Protein AF-A0A2D8ATP4-F1 (afdb_monomer)

Foldseek 3Di:
DDDALVRVLVLLVVLLVQLQVQLVVCCCVPVVVDLDDFFWWKKKWWDDDDCPDNVNVSCVVNPWDADPVGTTMGTQSNPDPGGHFVSSQSSQQSSQVSVVVVVTPMDMDMDTD

Radius of gyration: 14.3 Å; Cα contacts (8 Å, |Δi|>4): 225; chains: 1; bounding box: 32×25×38 Å

Mean predicted aligned error: 2.63 Å

Solvent-accessible surface area (backbone atoms only — not comparable to full-atom values): 5703 Å² total; per-residue (Å²): 136,88,60,53,32,64,57,48,40,52,52,51,48,51,18,25,52,47,1,30,50,41,20,52,49,38,31,46,77,75,45,71,66,44,80,63,77,61,40,38,46,18,20,28,40,35,48,94,57,54,63,89,40,72,52,25,45,22,44,45,71,42,69,46,47,66,45,97,89,57,24,37,45,40,76,49,40,24,76,65,94,67,49,28,24,66,30,36,31,46,2,11,43,44,20,16,52,50,40,38,76,76,68,43,55,41,42,54,45,71,45,80,110

Nearest PDB structures (foldseek):
  5g4d-assembly1_A-2  TM=2.890E-01  e=6.337E+00  Thermococcus onnurineus

Sequence (113 aa):
MNYTADEIRDIVFEAKMVANHKAKEYINDKLKGEDNFPCGFAWVEIFGIKGNTKLGKQMKLAGLEKSYNGAYNIWNPSNVNFQNVDCKEAGAQAAAEVLKKYGFRAYAGRRVD

pLDDT: mean 96.37, std 3.35, range [79.69, 98.81]

Structure (mmCIF, N/CA/C/O backbone):
data_AF-A0A2D8ATP4-F1
#
_entry.id   AF-A0A2D8ATP4-F1
#
loop_
_atom_site.group_PDB
_atom_site.id
_atom_site.type_symbol
_atom_site.label_atom_id
_atom_site.label_alt_id
_atom_site.label_comp_id
_atom_site.label_asym_id
_atom_site.label_entity_id
_atom_site.label_seq_id
_atom_site.pdbx_PDB_ins_code
_atom_site.Cartn_x
_atom_site.Cartn_y
_atom_site.Cartn_z
_atom_site.occupancy
_atom_site.B_iso_or_equiv
_atom_site.auth_seq_id
_atom_site.auth_comp_id
_atom_site.auth_asym_id
_atom_site.auth_atom_id
_atom_site.pdbx_PDB_model_num
ATOM 1 N N . MET A 1 1 ? -17.426 -3.750 7.715 1.00 80.81 1 MET A N 1
ATOM 2 C CA . MET A 1 1 ? -16.065 -4.315 7.621 1.00 80.81 1 MET A CA 1
ATOM 3 C C . MET A 1 1 ? -15.469 -4.392 9.018 1.00 80.81 1 MET A C 1
ATOM 5 O O . MET A 1 1 ? -15.524 -3.396 9.733 1.00 80.81 1 MET A O 1
ATOM 9 N N . ASN A 1 2 ? -14.969 -5.557 9.424 1.00 91.31 2 ASN A N 1
ATOM 10 C CA . ASN A 1 2 ? -14.371 -5.770 10.740 1.00 91.31 2 ASN A CA 1
ATOM 11 C C . ASN A 1 2 ? -13.122 -6.636 10.566 1.00 91.31 2 ASN A C 1
ATOM 13 O O . ASN A 1 2 ? -13.256 -7.844 10.443 1.00 91.31 2 ASN A O 1
ATOM 17 N N . TYR A 1 3 ? -11.959 -5.989 10.543 1.00 97.31 3 TYR A N 1
ATOM 18 C CA . TYR A 1 3 ? -10.650 -6.634 10.504 1.00 97.31 3 TYR A CA 1
ATOM 19 C C . TYR A 1 3 ? -9.887 -6.315 11.788 1.00 97.31 3 TYR A C 1
ATOM 21 O O . TYR A 1 3 ? -10.040 -5.228 12.357 1.00 97.31 3 TYR A O 1
ATOM 29 N N . THR A 1 4 ? -9.077 -7.260 12.233 1.00 98.38 4 THR A N 1
ATOM 30 C CA . THR A 1 4 ? -8.043 -7.096 13.254 1.00 98.38 4 THR A CA 1
ATOM 31 C C . THR A 1 4 ? -6.805 -6.415 12.665 1.00 98.38 4 THR A C 1
ATOM 33 O O . THR A 1 4 ? -6.636 -6.329 11.449 1.00 98.38 4 THR A O 1
ATOM 36 N N . ALA A 1 5 ? -5.918 -5.914 13.524 1.00 98.38 5 ALA A N 1
ATOM 37 C CA . ALA A 1 5 ? -4.647 -5.344 13.093 1.00 98.38 5 ALA A CA 1
ATOM 38 C C . ALA A 1 5 ? -3.745 -6.377 12.393 1.00 98.38 5 ALA A C 1
ATOM 40 O O . ALA A 1 5 ? -3.003 -5.999 11.490 1.00 98.38 5 ALA A O 1
ATOM 41 N N . ASP A 1 6 ? -3.821 -7.655 12.785 1.00 98.56 6 ASP A N 1
ATOM 42 C CA . ASP A 1 6 ? -3.107 -8.753 12.126 1.00 98.56 6 ASP A CA 1
ATOM 43 C C . ASP A 1 6 ? -3.622 -8.976 10.701 1.00 98.56 6 ASP A C 1
ATOM 45 O O . ASP A 1 6 ? -2.844 -8.880 9.759 1.00 98.56 6 ASP A O 1
ATOM 49 N N . GLU A 1 7 ? -4.939 -9.117 10.523 1.00 98.56 7 GLU A N 1
ATOM 50 C CA . GLU A 1 7 ? -5.545 -9.273 9.190 1.00 98.56 7 GLU A CA 1
ATOM 51 C C . GLU A 1 7 ? -5.235 -8.078 8.275 1.00 98.56 7 GLU A C 1
ATOM 53 O O . GLU A 1 7 ? -4.964 -8.247 7.091 1.00 98.56 7 GLU A O 1
ATOM 58 N N . ILE A 1 8 ? -5.222 -6.850 8.809 1.00 98.56 8 ILE A N 1
ATOM 59 C CA . ILE A 1 8 ? -4.835 -5.664 8.028 1.00 98.56 8 ILE A CA 1
ATOM 60 C C . ILE A 1 8 ? -3.358 -5.740 7.617 1.00 98.56 8 ILE A C 1
ATOM 62 O O . ILE A 1 8 ? -3.031 -5.370 6.489 1.00 98.56 8 ILE A O 1
ATOM 66 N N . ARG A 1 9 ? -2.463 -6.210 8.496 1.00 98.62 9 ARG A N 1
ATOM 67 C CA . ARG A 1 9 ? -1.043 -6.400 8.159 1.00 98.62 9 ARG A CA 1
ATOM 68 C C . ARG A 1 9 ? -0.867 -7.445 7.062 1.00 98.62 9 ARG A C 1
ATOM 70 O O . ARG A 1 9 ? -0.105 -7.182 6.134 1.00 98.62 9 ARG A O 1
ATOM 77 N N . ASP A 1 10 ? -1.609 -8.545 7.119 1.00 98.69 10 ASP A N 1
ATOM 78 C CA . ASP A 1 10 ? -1.573 -9.596 6.099 1.00 98.69 10 ASP A CA 1
ATOM 79 C C . ASP A 1 10 ? -2.081 -9.083 4.744 1.00 98.69 10 ASP A C 1
ATOM 81 O O . ASP A 1 10 ? -1.423 -9.267 3.719 1.00 98.69 10 ASP A O 1
ATOM 85 N N . ILE A 1 11 ? -3.187 -8.333 4.735 1.00 98.56 11 ILE A N 1
ATOM 86 C CA . ILE A 1 11 ? -3.728 -7.707 3.517 1.00 98.56 11 ILE A CA 1
ATOM 87 C C . ILE A 1 11 ? -2.733 -6.697 2.925 1.00 98.56 11 ILE A C 1
ATOM 89 O O . ILE A 1 11 ? -2.522 -6.652 1.712 1.00 98.56 11 ILE A O 1
ATOM 93 N N . VAL A 1 12 ? -2.097 -5.871 3.764 1.00 98.44 12 VAL A N 1
ATOM 94 C CA . VAL A 1 12 ? -1.073 -4.916 3.310 1.00 98.44 12 VAL A CA 1
ATOM 95 C C . VAL A 1 12 ? 0.165 -5.644 2.789 1.00 98.44 12 VAL A C 1
ATOM 97 O O . VAL A 1 12 ? 0.763 -5.194 1.811 1.00 98.44 12 VAL A O 1
ATOM 100 N N . PHE A 1 13 ? 0.552 -6.759 3.407 1.00 98.56 13 PHE A N 1
ATOM 101 C CA . PHE A 1 13 ? 1.647 -7.594 2.933 1.00 98.56 13 PHE A CA 1
ATOM 102 C C . PHE A 1 13 ? 1.340 -8.177 1.548 1.00 98.56 13 PHE A C 1
ATOM 104 O O . PHE A 1 13 ? 2.156 -8.020 0.639 1.00 98.56 13 PHE A O 1
ATOM 111 N N . GLU A 1 14 ? 0.148 -8.744 1.340 1.00 98.69 14 GLU A N 1
ATOM 112 C CA . GLU A 1 14 ? -0.301 -9.217 0.024 1.00 98.69 14 GLU A CA 1
ATOM 113 C C . GLU A 1 14 ? -0.279 -8.086 -1.014 1.00 98.69 14 GLU A C 1
ATOM 115 O O . GLU A 1 14 ? 0.292 -8.239 -2.097 1.00 98.69 14 GLU A O 1
ATOM 120 N N . ALA A 1 15 ? -0.831 -6.917 -0.673 1.00 98.75 15 ALA A N 1
ATOM 121 C CA . ALA A 1 15 ? -0.855 -5.764 -1.568 1.00 98.75 15 ALA A CA 1
ATOM 122 C C . ALA A 1 15 ? 0.562 -5.331 -1.987 1.00 98.75 15 ALA A C 1
ATOM 124 O O . ALA A 1 15 ? 0.800 -5.055 -3.163 1.00 98.75 15 ALA A O 1
ATOM 125 N N . LYS A 1 16 ? 1.522 -5.323 -1.052 1.00 98.69 16 LYS A N 1
ATOM 126 C CA . LYS A 1 16 ? 2.936 -5.016 -1.333 1.00 98.69 16 LYS A CA 1
ATOM 127 C C . LYS A 1 16 ? 3.613 -6.087 -2.188 1.00 98.69 16 LYS A C 1
ATOM 129 O O . LYS A 1 16 ? 4.364 -5.750 -3.101 1.00 98.69 16 LYS A O 1
ATOM 134 N N . MET A 1 17 ? 3.329 -7.365 -1.937 1.00 98.69 17 MET A N 1
ATOM 135 C CA . MET A 1 17 ? 3.845 -8.477 -2.744 1.00 98.69 17 MET A CA 1
ATOM 136 C C . MET A 1 17 ? 3.392 -8.361 -4.203 1.00 98.69 17 MET A C 1
ATOM 138 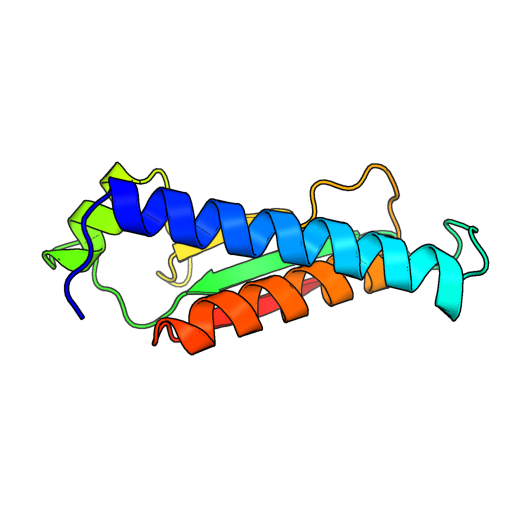O O . MET A 1 17 ? 4.214 -8.420 -5.122 1.00 98.69 17 MET A O 1
ATOM 142 N N . VAL A 1 18 ? 2.098 -8.116 -4.418 1.00 98.69 18 VAL A N 1
ATOM 143 C CA . VAL A 1 18 ? 1.527 -7.919 -5.755 1.00 98.69 18 VAL A CA 1
ATOM 144 C C . VAL A 1 18 ? 2.078 -6.648 -6.410 1.00 98.69 18 VAL A C 1
ATOM 146 O O . VAL A 1 18 ? 2.423 -6.674 -7.593 1.00 98.69 18 VAL A O 1
ATOM 149 N N . ALA A 1 19 ? 2.239 -5.558 -5.654 1.00 98.62 19 ALA A N 1
ATOM 150 C CA . ALA A 1 19 ? 2.835 -4.324 -6.160 1.00 98.62 19 ALA A CA 1
ATOM 151 C C . ALA A 1 19 ? 4.281 -4.510 -6.629 1.00 98.62 19 ALA A C 1
ATOM 153 O O . ALA A 1 19 ? 4.649 -4.019 -7.696 1.00 98.62 19 ALA A O 1
ATOM 154 N N . ASN A 1 20 ? 5.104 -5.219 -5.852 1.00 98.62 20 ASN A N 1
ATOM 155 C CA . ASN A 1 20 ? 6.489 -5.510 -6.221 1.00 98.62 20 ASN A CA 1
ATOM 156 C C . ASN A 1 20 ? 6.552 -6.322 -7.517 1.00 98.62 20 ASN A C 1
ATOM 158 O O . ASN A 1 20 ? 7.306 -5.979 -8.428 1.00 98.62 20 ASN A O 1
ATOM 162 N N . HIS A 1 21 ? 5.727 -7.368 -7.608 1.00 98.50 21 HIS A N 1
ATOM 163 C CA . HIS A 1 21 ? 5.652 -8.211 -8.792 1.00 98.50 21 HIS A CA 1
ATOM 164 C C . HIS A 1 21 ? 5.231 -7.411 -10.030 1.00 98.50 21 HIS A C 1
ATOM 166 O O . HIS A 1 21 ? 5.921 -7.462 -11.043 1.00 98.50 21 HIS A O 1
ATOM 172 N N . LYS A 1 22 ? 4.166 -6.603 -9.938 1.00 98.31 22 LYS A N 1
ATOM 173 C CA . LYS A 1 22 ? 3.679 -5.812 -11.077 1.00 98.31 22 LYS A CA 1
ATOM 174 C C . LYS A 1 22 ? 4.616 -4.691 -11.507 1.00 98.31 22 LYS A C 1
ATOM 176 O O . LYS A 1 22 ? 4.750 -4.452 -12.702 1.00 98.31 22 LYS A O 1
ATOM 181 N N . ALA A 1 23 ? 5.329 -4.063 -10.577 1.00 97.62 23 ALA A N 1
ATOM 182 C CA . ALA A 1 23 ? 6.372 -3.106 -10.932 1.00 97.62 23 ALA A CA 1
ATOM 183 C C . ALA A 1 23 ? 7.525 -3.779 -11.705 1.00 97.62 23 ALA A C 1
ATOM 185 O O . ALA A 1 23 ? 8.021 -3.224 -12.684 1.00 97.62 23 ALA A O 1
ATOM 186 N N . LYS A 1 24 ? 7.933 -4.989 -11.295 1.00 97.56 24 LYS A N 1
ATOM 187 C CA . LYS A 1 24 ? 8.969 -5.781 -11.984 1.00 97.56 24 LYS A CA 1
ATOM 188 C C . LYS A 1 24 ? 8.507 -6.329 -13.337 1.00 97.56 24 LYS A C 1
ATOM 190 O O . LYS A 1 24 ? 9.297 -6.402 -14.268 1.00 97.56 24 LYS A O 1
ATOM 195 N N . GLU A 1 25 ? 7.242 -6.711 -13.459 1.00 97.69 25 GLU A N 1
ATOM 196 C CA . GLU A 1 25 ? 6.644 -7.090 -14.744 1.00 97.69 25 GLU A CA 1
ATOM 197 C C . GLU A 1 25 ? 6.692 -5.906 -15.718 1.00 97.69 25 GLU A C 1
ATOM 199 O O . GLU A 1 25 ? 7.148 -6.052 -16.846 1.00 97.69 25 GLU A O 1
ATOM 204 N N . TYR A 1 26 ? 6.333 -4.702 -15.256 1.00 96.31 26 TYR A N 1
ATOM 205 C CA . TYR A 1 26 ? 6.333 -3.509 -16.101 1.00 96.31 26 TYR A CA 1
ATOM 206 C C . TYR A 1 26 ? 7.723 -3.171 -16.654 1.00 96.31 26 TYR A C 1
ATOM 208 O O . TYR A 1 26 ? 7.862 -2.952 -17.859 1.00 96.31 26 TYR A O 1
ATOM 216 N N . ILE A 1 27 ? 8.760 -3.155 -15.806 1.00 95.12 27 ILE A N 1
ATOM 217 C CA . ILE A 1 27 ? 10.117 -2.838 -16.277 1.00 95.12 27 ILE A CA 1
ATOM 218 C C . ILE A 1 27 ? 10.602 -3.862 -17.310 1.00 95.12 27 ILE A C 1
ATOM 220 O O . ILE A 1 27 ? 11.195 -3.476 -18.311 1.00 95.12 27 ILE A O 1
ATOM 224 N N . ASN A 1 28 ? 10.289 -5.148 -17.137 1.00 95.19 28 ASN A N 1
ATOM 225 C CA . ASN A 1 28 ? 10.697 -6.191 -18.078 1.00 95.19 28 ASN A CA 1
ATOM 226 C C . ASN A 1 28 ? 9.908 -6.126 -19.394 1.00 95.19 28 ASN A C 1
ATOM 228 O O . ASN A 1 28 ? 10.501 -6.122 -20.471 1.00 95.19 28 ASN A O 1
ATOM 232 N N . ASP A 1 29 ? 8.583 -6.020 -19.318 1.00 95.50 29 ASP A N 1
ATOM 233 C CA . ASP A 1 29 ? 7.710 -6.194 -20.481 1.00 95.50 29 ASP A CA 1
ATOM 234 C C . ASP A 1 29 ? 7.529 -4.905 -21.287 1.00 95.50 29 ASP A C 1
ATOM 236 O O . ASP A 1 29 ? 7.333 -4.944 -22.505 1.00 95.50 29 ASP A O 1
ATOM 240 N N . LYS A 1 30 ? 7.545 -3.749 -20.613 1.00 93.31 30 LYS A N 1
ATOM 241 C CA . LYS A 1 30 ? 7.305 -2.437 -21.235 1.00 93.31 30 LYS A CA 1
ATOM 242 C C . LYS A 1 30 ? 8.590 -1.665 -21.454 1.00 93.31 30 LYS A C 1
ATOM 244 O O . LYS A 1 30 ? 8.744 -1.058 -22.511 1.00 93.31 30 LYS A O 1
ATOM 249 N N . LEU A 1 31 ? 9.506 -1.715 -20.489 1.00 92.31 31 LEU A N 1
ATOM 250 C CA . LEU A 1 31 ? 10.769 -0.977 -20.550 1.00 92.31 31 LEU A CA 1
ATOM 251 C C . LEU A 1 31 ? 11.964 -1.849 -20.955 1.00 92.31 31 LEU A C 1
ATOM 253 O O . LEU A 1 31 ? 13.082 -1.353 -21.021 1.00 92.31 31 LEU A O 1
ATOM 257 N N . LYS A 1 32 ? 11.743 -3.137 -21.261 1.00 93.75 32 LYS A N 1
ATOM 258 C CA . LYS A 1 32 ? 12.777 -4.084 -21.719 1.00 93.75 32 LYS A CA 1
ATOM 259 C C . LYS A 1 32 ? 13.966 -4.211 -20.754 1.00 93.75 32 LYS A C 1
ATOM 261 O O . LYS A 1 32 ? 15.091 -4.456 -21.177 1.00 93.75 32 LYS A O 1
ATOM 266 N N . GLY A 1 33 ? 13.701 -4.063 -19.457 1.00 90.06 33 GLY A N 1
ATOM 267 C CA . GLY A 1 33 ? 14.694 -4.127 -18.386 1.00 90.06 33 GLY A CA 1
ATOM 268 C C . GLY A 1 33 ? 15.434 -2.813 -18.124 1.00 90.06 33 GLY A C 1
ATOM 269 O O . GLY A 1 33 ? 16.307 -2.784 -17.260 1.00 90.06 33 GLY A O 1
ATOM 270 N N . GLU A 1 34 ? 15.098 -1.732 -18.828 1.00 89.88 34 GLU A N 1
ATOM 271 C CA . GLU A 1 34 ? 15.770 -0.443 -18.683 1.00 89.88 34 GLU A CA 1
ATOM 272 C C . GLU A 1 34 ? 14.989 0.496 -17.753 1.00 89.88 34 GLU A C 1
ATOM 274 O O . GLU A 1 34 ? 13.811 0.775 -17.969 1.00 89.88 34 GLU A O 1
ATOM 279 N N . ASP A 1 35 ? 15.658 1.045 -16.735 1.00 88.94 35 ASP A N 1
ATOM 280 C CA . ASP A 1 35 ? 15.124 2.124 -15.886 1.00 88.94 35 ASP A CA 1
ATOM 281 C C . ASP A 1 35 ? 15.255 3.484 -16.596 1.00 88.94 35 ASP A C 1
ATOM 283 O O . ASP A 1 35 ? 15.911 4.408 -16.124 1.00 88.94 35 ASP A O 1
ATOM 287 N N . ASN A 1 36 ? 14.684 3.560 -17.797 1.00 79.69 36 ASN A N 1
ATOM 288 C CA . ASN A 1 36 ? 14.584 4.769 -18.609 1.00 79.69 36 ASN A CA 1
ATOM 289 C C . ASN A 1 36 ? 13.216 5.438 -18.348 1.00 79.69 36 ASN A C 1
ATOM 291 O O . ASN A 1 36 ? 12.334 4.800 -17.781 1.00 79.69 36 ASN A O 1
ATOM 295 N N . PHE A 1 37 ? 13.003 6.695 -18.760 1.00 86.19 37 PHE A N 1
ATOM 296 C CA . PHE A 1 37 ? 11.797 7.519 -18.472 1.00 86.19 37 PHE A CA 1
ATOM 297 C C . PHE A 1 37 ? 11.769 8.146 -17.050 1.00 86.19 37 PHE A C 1
ATOM 299 O O . PHE A 1 37 ? 12.716 7.951 -16.289 1.00 86.19 37 PHE A O 1
ATOM 306 N N . PRO A 1 38 ? 10.793 9.022 -16.707 1.00 91.56 38 PRO A N 1
ATOM 307 C CA . PRO A 1 38 ? 10.971 9.952 -15.603 1.00 91.56 38 PRO A CA 1
ATOM 308 C C . PRO A 1 38 ? 10.917 9.264 -14.239 1.00 91.56 38 PRO A C 1
ATOM 310 O O . PRO A 1 38 ? 10.154 8.319 -14.003 1.00 91.56 38 PRO A O 1
ATOM 313 N N . CYS A 1 39 ? 11.719 9.802 -13.325 1.00 95.75 39 CYS A N 1
ATOM 314 C CA . CYS A 1 39 ? 11.717 9.435 -11.923 1.00 95.75 39 CYS A CA 1
ATOM 315 C C . CYS A 1 39 ? 10.414 9.876 -11.249 1.00 95.75 39 CYS A C 1
ATOM 317 O O . CYS A 1 39 ? 9.715 10.792 -11.689 1.00 95.75 39 CYS A O 1
ATOM 319 N N . GLY A 1 40 ? 10.075 9.214 -10.149 1.00 95.69 40 GLY A N 1
ATOM 320 C CA . GLY A 1 40 ? 8.971 9.678 -9.328 1.00 95.69 40 GLY A CA 1
ATOM 321 C C . GLY A 1 40 ? 8.611 8.754 -8.183 1.00 95.69 40 GLY A C 1
ATOM 322 O O . GLY A 1 40 ? 9.345 7.839 -7.802 1.00 95.69 40 GLY A O 1
ATOM 323 N N . PHE A 1 41 ? 7.433 9.001 -7.630 1.00 96.88 41 PHE A N 1
ATOM 324 C CA . PHE A 1 41 ? 6.885 8.294 -6.486 1.00 96.88 41 PHE A CA 1
ATOM 325 C C . PHE A 1 41 ? 5.485 7.791 -6.796 1.00 96.88 41 PHE A C 1
ATOM 327 O O . PHE A 1 41 ? 4.735 8.427 -7.535 1.00 96.88 41 PHE A O 1
ATOM 334 N N . ALA A 1 42 ? 5.118 6.678 -6.169 1.00 97.88 42 ALA A N 1
ATOM 335 C CA . ALA A 1 42 ? 3.752 6.185 -6.161 1.00 97.88 42 ALA A CA 1
ATOM 336 C C . ALA A 1 42 ? 3.363 5.708 -4.761 1.00 97.88 42 ALA A C 1
ATOM 338 O O . ALA A 1 42 ? 4.208 5.290 -3.962 1.00 97.88 42 ALA A O 1
ATOM 339 N N . TRP A 1 43 ? 2.074 5.788 -4.459 1.00 98.12 43 TRP A N 1
ATOM 340 C CA . TRP A 1 43 ? 1.501 5.427 -3.166 1.00 98.12 43 TRP A CA 1
ATOM 341 C C . TRP A 1 43 ? 0.060 4.946 -3.334 1.00 98.12 43 TRP A C 1
ATOM 343 O O . TRP A 1 43 ? -0.519 5.054 -4.414 1.00 98.12 43 TRP A O 1
ATOM 353 N N . VAL A 1 44 ? -0.525 4.401 -2.268 1.00 98.56 44 VAL A N 1
ATOM 354 C CA . VAL A 1 44 ? -1.945 4.029 -2.224 1.00 98.56 44 VAL A CA 1
ATOM 355 C C . VAL A 1 44 ? -2.634 4.750 -1.080 1.00 98.56 44 VAL A C 1
ATOM 357 O O . VAL A 1 44 ? -2.151 4.721 0.050 1.00 98.56 44 VAL A O 1
ATOM 360 N N . GLU A 1 45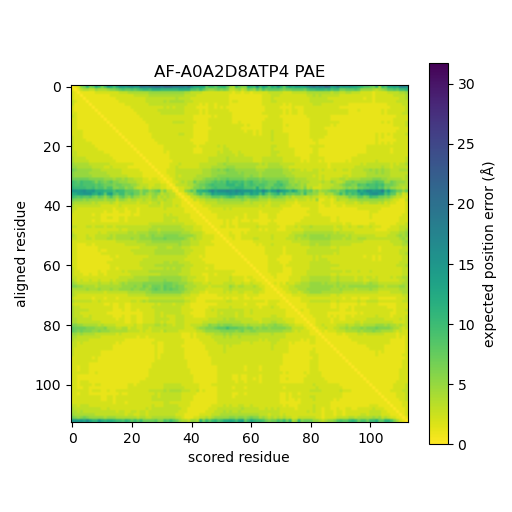 ? -3.789 5.345 -1.363 1.00 98.38 45 GLU A N 1
ATOM 361 C CA . GLU A 1 45 ? -4.649 5.989 -0.374 1.00 98.38 45 GLU A CA 1
ATOM 362 C C . GLU A 1 45 ? -5.933 5.188 -0.146 1.00 98.38 45 GLU A C 1
ATOM 364 O O . GLU A 1 45 ? -6.631 4.823 -1.092 1.00 98.38 45 GLU A O 1
ATOM 369 N N . ILE A 1 46 ? -6.264 4.945 1.123 1.00 98.44 46 ILE A N 1
ATOM 370 C CA . ILE A 1 46 ? -7.442 4.206 1.581 1.00 98.44 46 ILE A CA 1
ATOM 371 C C . ILE A 1 46 ? -8.405 5.180 2.269 1.00 98.44 46 ILE A C 1
ATOM 373 O O . ILE A 1 46 ? -8.147 5.692 3.363 1.00 98.44 46 ILE A O 1
ATOM 377 N N . PHE A 1 47 ? -9.544 5.426 1.629 1.00 97.94 47 PHE A N 1
ATOM 378 C CA . PHE A 1 47 ? -10.516 6.444 2.021 1.00 97.94 47 PHE A CA 1
ATOM 379 C C . PHE A 1 47 ? -11.660 5.889 2.874 1.00 97.94 47 PHE A C 1
ATOM 381 O O . PHE A 1 47 ? -11.939 4.693 2.909 1.00 97.94 47 PHE A O 1
ATOM 388 N N . GLY A 1 48 ? -12.386 6.800 3.526 1.00 96.75 48 GLY A N 1
ATOM 389 C CA . GLY A 1 48 ? -13.651 6.488 4.201 1.00 96.75 48 GLY A CA 1
ATOM 390 C C . GLY A 1 48 ? -13.513 5.887 5.602 1.00 96.75 48 GLY A C 1
ATOM 391 O O . GLY A 1 48 ? -14.523 5.563 6.221 1.00 96.75 48 GLY A O 1
ATOM 392 N N . ILE A 1 49 ? -12.295 5.778 6.143 1.00 96.88 49 ILE A N 1
ATOM 393 C CA . ILE A 1 49 ? -12.051 5.214 7.477 1.00 96.88 49 ILE A CA 1
ATOM 394 C C . ILE A 1 49 ? -11.746 6.337 8.477 1.00 96.88 49 ILE A C 1
ATOM 396 O O . ILE A 1 49 ? -10.674 6.952 8.473 1.00 96.88 49 ILE A O 1
ATOM 400 N N . LYS A 1 50 ? -12.690 6.611 9.383 1.00 95.81 50 LYS A N 1
ATOM 401 C CA . LYS A 1 50 ? -12.495 7.575 10.481 1.00 95.81 50 LYS A CA 1
ATOM 402 C C . LYS A 1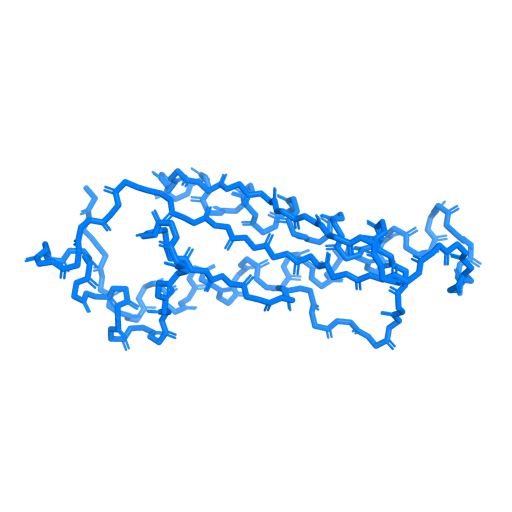 50 ? -11.638 6.949 11.586 1.00 95.81 50 LYS A C 1
ATOM 404 O O . LYS A 1 50 ? -11.892 5.818 11.992 1.00 95.81 50 LYS A O 1
ATOM 409 N N . GLY A 1 51 ? -10.663 7.690 12.114 1.00 94.00 51 GLY A N 1
ATOM 410 C CA . GLY A 1 51 ? -9.694 7.161 13.091 1.00 94.00 51 GLY A CA 1
ATOM 411 C C . GLY A 1 51 ? -10.302 6.747 14.438 1.00 94.00 51 GLY A C 1
ATOM 412 O O . GLY A 1 51 ? -9.773 5.870 15.110 1.00 94.00 51 GLY A O 1
ATOM 413 N N . ASN A 1 52 ? -11.442 7.330 14.817 1.00 94.81 52 ASN A N 1
ATOM 414 C CA . ASN A 1 52 ? -12.157 6.994 16.051 1.00 94.81 52 ASN A CA 1
ATOM 415 C C . ASN A 1 52 ? -13.027 5.727 15.944 1.00 94.81 52 ASN A C 1
ATOM 417 O O . ASN A 1 52 ? -13.550 5.260 16.956 1.00 94.81 52 ASN A O 1
ATOM 421 N N . THR A 1 53 ? -13.174 5.152 14.748 1.00 96.69 53 THR A N 1
ATOM 422 C CA . THR A 1 53 ? -13.922 3.903 14.545 1.00 96.69 53 THR A CA 1
ATOM 423 C C . THR A 1 53 ? -13.096 2.691 14.961 1.00 96.69 53 THR A C 1
ATOM 425 O O . THR A 1 53 ? -11.869 2.760 15.039 1.00 96.69 53 THR A O 1
ATOM 428 N N . LYS A 1 54 ? -13.759 1.548 15.184 1.00 96.88 54 LYS A N 1
ATOM 429 C CA . LYS A 1 54 ? -13.070 0.278 15.454 1.00 96.88 54 LYS A CA 1
ATOM 430 C C . LYS A 1 54 ? -12.049 -0.038 14.357 1.00 96.88 54 LYS A C 1
ATOM 432 O O . LYS A 1 54 ? -10.887 -0.254 14.676 1.00 96.88 54 LYS A O 1
ATOM 437 N N . LEU A 1 55 ? -12.458 0.034 13.088 1.00 97.44 55 LEU A N 1
ATOM 438 C CA . LEU A 1 55 ? -11.564 -0.186 11.951 1.00 97.44 55 LEU A CA 1
ATOM 439 C C . LEU A 1 55 ? -10.412 0.828 11.932 1.00 97.44 55 LEU A C 1
ATOM 441 O O . LEU A 1 55 ? -9.269 0.420 11.818 1.00 97.44 55 LEU A O 1
ATOM 445 N N . GLY A 1 56 ? -10.670 2.126 12.126 1.00 97.56 56 GLY A N 1
A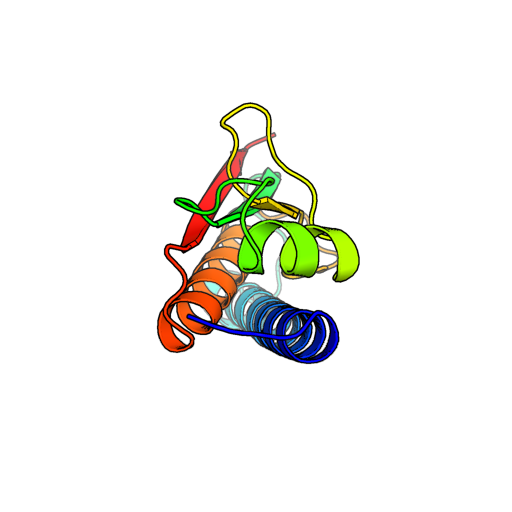TOM 446 C CA . GLY A 1 56 ? -9.610 3.146 12.158 1.00 97.56 56 GLY A CA 1
ATOM 447 C C . GLY A 1 56 ? -8.559 2.918 13.252 1.00 97.56 56 GLY A C 1
ATOM 448 O O . GLY A 1 56 ? -7.364 3.101 13.016 1.00 97.56 56 GLY A O 1
ATOM 449 N N . LYS A 1 57 ? -8.977 2.443 14.430 1.00 97.81 57 LYS A N 1
ATOM 450 C CA . LYS A 1 57 ? -8.047 2.032 15.492 1.00 97.81 57 LYS A CA 1
ATOM 451 C C . LYS A 1 57 ? -7.201 0.832 15.061 1.00 97.81 57 LYS A C 1
ATOM 453 O O . LYS A 1 57 ? -5.998 0.846 15.289 1.00 97.81 57 LYS A O 1
ATOM 458 N N . GLN A 1 58 ? -7.803 -0.160 14.402 1.00 98.44 58 GLN A N 1
ATOM 459 C CA . GLN A 1 58 ? -7.079 -1.328 13.883 1.00 98.44 58 GLN A CA 1
ATOM 460 C C . 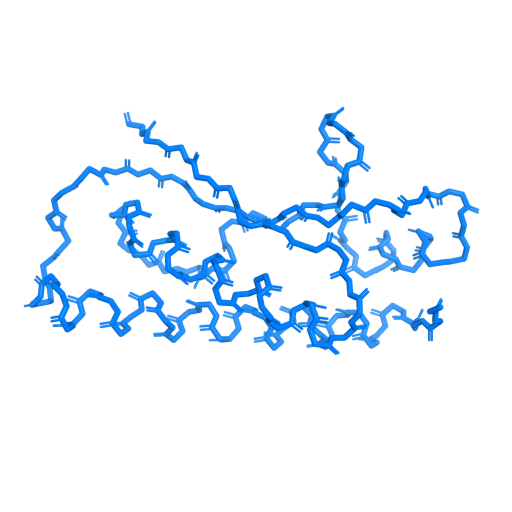GLN A 1 58 ? -6.115 -0.954 12.746 1.00 98.44 58 GLN A C 1
ATOM 462 O O . GLN A 1 58 ? -4.984 -1.416 12.760 1.00 98.44 58 GLN A O 1
ATOM 467 N N . MET A 1 59 ? -6.490 -0.040 11.842 1.00 98.12 59 MET A N 1
ATOM 468 C CA . MET A 1 59 ? -5.590 0.499 10.807 1.00 98.12 59 MET A CA 1
ATOM 469 C C . MET A 1 59 ? -4.348 1.151 11.429 1.00 98.12 59 MET A C 1
ATOM 471 O O . MET A 1 59 ? -3.230 0.904 10.986 1.00 98.12 59 MET A O 1
ATOM 475 N N . LYS A 1 60 ? -4.534 1.945 12.495 1.00 97.62 60 LYS A N 1
ATOM 476 C CA . LYS A 1 60 ? -3.420 2.557 13.235 1.00 97.62 60 LYS A CA 1
ATOM 477 C C . LYS A 1 60 ? -2.553 1.504 13.935 1.00 97.62 60 LYS A C 1
ATOM 479 O O . LYS A 1 60 ? -1.335 1.595 13.877 1.00 97.62 60 LYS A O 1
ATOM 484 N N . LEU A 1 61 ? -3.165 0.506 14.578 1.00 98.25 61 LEU A N 1
ATOM 485 C CA . LEU A 1 61 ? -2.446 -0.605 15.223 1.00 98.25 61 LEU A CA 1
ATOM 486 C C . LEU A 1 61 ? -1.678 -1.478 14.221 1.00 98.25 61 LEU A C 1
ATOM 488 O O . LEU A 1 61 ? -0.638 -2.029 14.562 1.00 98.25 61 LEU A O 1
ATOM 492 N N . ALA A 1 62 ? -2.165 -1.580 12.986 1.00 98.00 62 ALA A N 1
ATOM 493 C CA . ALA A 1 62 ? -1.474 -2.236 11.883 1.00 98.00 62 ALA A CA 1
ATOM 494 C C . ALA A 1 62 ? -0.314 -1.398 11.304 1.00 98.00 62 ALA A C 1
ATOM 496 O O . ALA A 1 62 ? 0.387 -1.870 10.413 1.00 98.00 62 ALA A O 1
ATOM 497 N N . GLY A 1 63 ? -0.099 -0.174 11.801 1.00 97.31 63 GLY A N 1
ATOM 498 C CA . GLY A 1 63 ? 1.002 0.700 11.396 1.00 97.31 63 GLY A CA 1
ATOM 499 C C . GLY A 1 63 ? 0.702 1.602 10.199 1.00 97.31 63 GLY A C 1
ATOM 500 O O . GLY A 1 63 ? 1.631 2.182 9.645 1.00 97.31 63 GLY A O 1
ATOM 501 N N . LEU A 1 64 ? -0.563 1.741 9.780 1.00 97.56 64 LEU A N 1
ATOM 502 C CA . LEU A 1 64 ? -0.921 2.701 8.736 1.00 97.56 64 LEU A CA 1
ATOM 503 C C . LEU A 1 64 ? -1.145 4.092 9.328 1.00 97.56 64 LEU A C 1
ATOM 505 O O . LEU A 1 64 ? -1.902 4.277 10.287 1.00 97.56 64 LEU A O 1
ATOM 509 N N . GLU A 1 65 ? -0.551 5.084 8.678 1.00 96.19 65 GLU A N 1
ATOM 510 C CA . GLU A 1 65 ? -0.700 6.493 9.022 1.00 96.19 65 GLU A CA 1
ATOM 511 C C . GLU A 1 65 ? -1.648 7.201 8.059 1.00 96.19 65 GLU A C 1
ATOM 513 O O . GLU A 1 65 ? -1.886 6.745 6.937 1.00 96.19 65 GLU A O 1
ATOM 518 N N . LYS A 1 66 ? -2.219 8.319 8.515 1.00 95.44 66 LYS A N 1
ATOM 519 C CA . LYS A 1 66 ? -3.086 9.145 7.677 1.00 95.44 66 LYS A CA 1
ATOM 520 C C . LYS A 1 66 ? -2.276 10.181 6.908 1.00 95.44 66 LYS A C 1
ATOM 522 O O . LYS A 1 66 ? -1.426 10.844 7.494 1.00 95.44 66 LYS A O 1
ATOM 527 N N . SER A 1 67 ? -2.594 10.365 5.632 1.00 93.12 67 SER A N 1
ATOM 528 C CA . SER A 1 67 ? -2.153 11.522 4.856 1.00 93.12 67 SER A CA 1
ATOM 529 C C . SER A 1 67 ? -2.934 12.780 5.266 1.00 93.12 67 SER A C 1
ATOM 531 O O . SER A 1 67 ? -3.919 12.724 6.012 1.00 93.12 67 SER A O 1
ATOM 533 N N . TYR A 1 68 ? -2.497 13.941 4.770 1.00 90.00 68 TYR A N 1
ATOM 534 C CA . TYR A 1 68 ? -3.095 15.245 5.088 1.00 90.00 68 TYR A CA 1
ATOM 535 C C . TYR A 1 68 ? -4.585 15.342 4.716 1.00 90.00 68 TYR A C 1
ATOM 537 O O . TYR A 1 68 ? -5.335 16.082 5.347 1.00 90.00 68 TYR A O 1
ATOM 545 N N . ASN A 1 69 ? -5.031 14.576 3.715 1.00 92.25 69 ASN A N 1
ATOM 546 C CA . ASN A 1 69 ? -6.430 14.519 3.283 1.00 92.25 69 ASN A CA 1
ATOM 547 C C . ASN A 1 69 ? -7.292 13.571 4.149 1.00 92.25 69 ASN A C 1
ATOM 549 O O . ASN A 1 69 ? -8.491 13.416 3.912 1.00 92.25 69 ASN A O 1
ATOM 553 N N . GLY A 1 70 ? -6.694 12.930 5.159 1.00 94.62 70 GLY A N 1
ATOM 554 C CA . GLY A 1 70 ? -7.362 12.051 6.110 1.00 94.62 70 GLY A CA 1
ATOM 555 C C . GLY A 1 70 ? -7.532 10.595 5.662 1.00 94.62 70 GLY A C 1
ATOM 556 O O . GLY A 1 70 ? -8.082 9.809 6.448 1.00 94.62 70 GLY A O 1
ATOM 557 N N . ALA A 1 71 ? -7.078 10.213 4.464 1.00 97.56 71 ALA A N 1
ATOM 558 C CA . ALA A 1 71 ? -6.983 8.820 4.021 1.00 97.56 71 ALA A CA 1
ATOM 559 C C . ALA A 1 71 ? -5.818 8.101 4.714 1.00 97.56 71 ALA A C 1
ATOM 561 O O . ALA A 1 71 ? -4.866 8.743 5.139 1.00 97.56 71 ALA A O 1
ATOM 562 N N . TYR A 1 72 ? -5.879 6.774 4.849 1.00 98.19 72 TYR A N 1
ATOM 563 C CA . TYR A 1 72 ? -4.701 5.994 5.254 1.00 98.19 72 TYR A CA 1
ATOM 564 C C . TYR A 1 72 ? -3.785 5.785 4.053 1.00 98.19 72 TYR A C 1
ATOM 566 O O . TYR A 1 72 ? -4.276 5.489 2.969 1.00 98.19 72 TYR A O 1
ATOM 574 N N . ASN A 1 73 ? -2.477 5.918 4.245 1.00 97.12 73 ASN A N 1
ATOM 575 C CA . ASN A 1 73 ? -1.508 5.923 3.156 1.00 97.12 73 ASN A CA 1
ATOM 576 C C . ASN A 1 73 ? -0.535 4.736 3.232 1.00 97.12 73 ASN A C 1
ATOM 578 O O . ASN A 1 73 ? -0.024 4.406 4.302 1.00 97.12 73 ASN A O 1
ATOM 582 N N . ILE A 1 74 ? -0.235 4.143 2.075 1.00 97.88 74 ILE A N 1
ATOM 583 C CA . ILE A 1 74 ? 0.857 3.184 1.879 1.00 97.88 74 ILE A CA 1
ATOM 584 C C . ILE A 1 74 ? 1.844 3.806 0.891 1.00 97.88 74 ILE A C 1
ATOM 586 O O . ILE A 1 74 ? 1.602 3.823 -0.317 1.00 97.88 74 ILE A O 1
ATOM 590 N N . TRP A 1 75 ? 2.956 4.327 1.408 1.00 96.81 75 TRP A N 1
ATOM 591 C CA . TRP A 1 75 ? 4.014 4.926 0.594 1.00 96.81 75 TRP A CA 1
ATOM 592 C C . TRP A 1 75 ? 4.872 3.856 -0.086 1.00 96.81 75 TRP A C 1
ATOM 594 O O . TRP A 1 75 ? 5.231 2.872 0.560 1.00 96.81 75 TRP A O 1
ATOM 604 N N . ASN A 1 76 ? 5.211 4.064 -1.363 1.00 96.69 76 ASN A N 1
ATOM 605 C CA . ASN A 1 76 ? 6.045 3.168 -2.172 1.00 96.69 76 ASN A CA 1
ATOM 606 C C . ASN A 1 76 ? 5.703 1.671 -1.979 1.00 96.69 76 ASN A C 1
ATOM 608 O O . ASN A 1 76 ? 6.545 0.893 -1.520 1.00 96.69 76 ASN A O 1
ATOM 612 N N . PRO A 1 77 ? 4.464 1.243 -2.294 1.00 97.94 77 PRO A N 1
ATOM 613 C CA . PRO A 1 77 ? 4.002 -0.114 -2.003 1.00 97.94 77 PRO A CA 1
ATOM 614 C C . PRO A 1 77 ? 4.822 -1.194 -2.719 1.00 97.94 77 PRO A C 1
ATOM 616 O O . PRO A 1 77 ? 4.919 -2.307 -2.211 1.00 97.94 77 PRO A O 1
ATOM 619 N N . SER A 1 78 ? 5.420 -0.889 -3.876 1.00 97.38 78 SER A N 1
ATOM 620 C CA . SER A 1 78 ? 6.214 -1.855 -4.637 1.00 97.38 78 SER A CA 1
ATOM 621 C C . SER A 1 78 ? 7.606 -2.091 -4.051 1.00 97.38 78 SER A C 1
ATOM 623 O O . SER A 1 78 ? 8.162 -3.162 -4.276 1.00 97.38 78 SER A O 1
ATOM 625 N N . ASN A 1 79 ? 8.174 -1.136 -3.303 1.00 97.19 79 ASN A N 1
ATOM 626 C CA . ASN A 1 79 ? 9.512 -1.222 -2.702 1.00 97.19 79 ASN A CA 1
ATOM 627 C C . ASN A 1 79 ? 10.601 -1.746 -3.665 1.00 97.19 79 ASN A C 1
ATOM 629 O O . ASN A 1 79 ? 11.420 -2.601 -3.329 1.00 97.19 79 ASN A O 1
ATOM 633 N N . VAL A 1 80 ? 10.547 -1.276 -4.906 1.00 95.94 80 VAL A N 1
ATOM 634 C CA . VAL A 1 80 ? 11.505 -1.592 -5.970 1.00 95.94 80 VAL A CA 1
ATOM 635 C C . VAL A 1 80 ? 12.674 -0.607 -5.956 1.00 95.94 80 VAL A C 1
ATOM 637 O O . VAL A 1 80 ? 12.545 0.510 -5.459 1.00 95.94 80 VAL A O 1
ATOM 640 N N . ASN A 1 81 ? 13.821 -1.033 -6.484 1.00 93.69 81 ASN A N 1
ATOM 641 C CA . ASN A 1 81 ? 15.081 -0.283 -6.454 1.00 93.69 81 ASN A CA 1
ATOM 642 C C . ASN A 1 81 ? 15.297 0.656 -7.655 1.00 93.69 81 ASN A C 1
ATOM 644 O O . ASN A 1 81 ? 16.286 1.383 -7.670 1.00 93.69 81 ASN A O 1
ATOM 648 N N . PHE A 1 82 ? 14.399 0.648 -8.638 1.00 91.81 82 PHE A N 1
ATOM 649 C CA . PHE A 1 82 ? 14.434 1.531 -9.807 1.00 91.81 82 PHE A CA 1
ATOM 650 C C . PHE A 1 82 ? 13.578 2.789 -9.602 1.00 91.81 82 PHE A C 1
ATOM 652 O O . PHE A 1 82 ? 12.679 2.820 -8.750 1.00 91.81 82 PHE A O 1
ATOM 659 N N . GLN A 1 83 ? 13.871 3.847 -10.359 1.00 93.06 83 GLN A N 1
ATOM 660 C CA . GLN A 1 83 ? 13.291 5.171 -10.146 1.00 93.06 83 GLN A CA 1
ATOM 661 C C . GLN A 1 83 ? 12.056 5.467 -10.985 1.00 93.06 83 GLN A C 1
ATOM 663 O O . GLN A 1 83 ? 11.239 6.276 -10.529 1.00 93.06 83 GLN A O 1
ATOM 668 N N . ASN A 1 84 ? 11.892 4.786 -12.120 1.00 95.69 84 ASN A N 1
ATOM 669 C CA . ASN A 1 84 ? 10.797 4.993 -13.056 1.00 95.69 84 ASN A CA 1
ATOM 670 C C . ASN A 1 84 ? 9.414 5.058 -12.371 1.00 95.69 84 ASN A C 1
ATOM 672 O O . ASN A 1 84 ? 8.993 4.142 -11.649 1.00 95.69 84 ASN A O 1
ATOM 676 N N . VAL A 1 85 ? 8.700 6.162 -12.617 1.00 96.88 85 VAL A N 1
ATOM 677 C CA . VAL A 1 85 ? 7.390 6.443 -12.015 1.00 96.88 85 VAL A CA 1
ATOM 678 C C . VAL A 1 85 ? 6.288 5.510 -12.520 1.00 96.88 85 VAL A C 1
ATOM 680 O O . VAL A 1 85 ? 5.426 5.132 -11.730 1.00 96.88 85 VAL A O 1
ATOM 683 N N . ASP A 1 86 ? 6.324 5.091 -13.786 1.00 96.50 86 ASP A N 1
ATOM 684 C CA . ASP A 1 86 ? 5.300 4.227 -14.382 1.00 96.50 86 ASP A CA 1
ATOM 685 C C . ASP A 1 86 ? 5.363 2.813 -13.787 1.00 96.50 86 ASP A C 1
ATOM 687 O O . ASP A 1 86 ? 4.332 2.230 -13.453 1.00 96.50 86 ASP A O 1
ATOM 691 N N . CYS A 1 87 ? 6.565 2.283 -13.538 1.00 97.00 87 CYS A N 1
ATOM 692 C CA . CYS A 1 87 ? 6.732 1.010 -12.839 1.00 97.00 87 CYS A CA 1
ATOM 693 C C . CYS A 1 87 ? 6.190 1.085 -11.401 1.00 97.00 87 CYS A C 1
ATOM 695 O O . CYS A 1 87 ? 5.508 0.170 -10.928 1.00 97.00 87 CYS A O 1
ATOM 697 N N . LYS A 1 88 ? 6.488 2.178 -10.684 1.00 97.81 88 LYS A N 1
ATOM 698 C CA . LYS A 1 88 ? 5.986 2.401 -9.318 1.00 97.81 88 LYS A CA 1
ATOM 699 C C . LYS A 1 88 ? 4.464 2.553 -9.307 1.00 97.81 88 LYS A C 1
ATOM 701 O O . LYS A 1 88 ? 3.808 1.977 -8.437 1.00 97.81 88 LYS A O 1
ATOM 706 N N . GLU A 1 89 ? 3.900 3.268 -10.278 1.00 97.94 89 GLU A N 1
ATOM 707 C CA . GLU A 1 89 ? 2.455 3.415 -10.445 1.00 97.94 89 GLU A CA 1
ATOM 708 C C . GLU A 1 89 ? 1.787 2.075 -10.759 1.00 97.94 89 GLU A C 1
ATOM 710 O O . GLU A 1 89 ? 0.795 1.746 -10.113 1.00 97.94 89 GLU A O 1
ATOM 715 N N . ALA A 1 90 ? 2.338 1.268 -11.670 1.00 98.06 90 ALA A N 1
ATOM 716 C CA . ALA A 1 90 ? 1.811 -0.061 -11.983 1.00 98.06 90 ALA A CA 1
ATOM 717 C C . ALA A 1 90 ? 1.729 -0.940 -10.723 1.00 98.06 90 ALA A C 1
ATOM 719 O O . ALA A 1 90 ? 0.718 -1.601 -10.469 1.00 98.06 90 ALA A O 1
ATOM 720 N N . GLY A 1 91 ? 2.762 -0.888 -9.875 1.00 98.44 91 GLY A N 1
ATOM 721 C CA . GLY A 1 91 ? 2.740 -1.533 -8.566 1.00 98.44 91 GLY A CA 1
ATOM 722 C C . GLY A 1 91 ? 1.660 -0.968 -7.634 1.00 98.44 91 GLY A C 1
ATOM 723 O O . GLY A 1 91 ? 0.906 -1.729 -7.026 1.00 98.44 91 GLY A O 1
ATOM 724 N N . ALA A 1 92 ? 1.540 0.357 -7.530 1.00 98.69 92 ALA A N 1
ATOM 725 C CA . ALA A 1 92 ? 0.537 1.004 -6.684 1.00 98.69 92 ALA A CA 1
ATOM 726 C C . ALA A 1 92 ? -0.906 0.710 -7.130 1.00 98.69 92 ALA A C 1
ATOM 728 O O . ALA A 1 92 ? -1.764 0.442 -6.287 1.00 98.69 92 ALA A O 1
ATOM 729 N N . GLN A 1 93 ? -1.174 0.694 -8.438 1.00 98.69 93 GLN A N 1
ATOM 730 C CA . GLN A 1 93 ? -2.464 0.293 -9.001 1.00 98.69 93 GLN A CA 1
ATOM 731 C C . GLN A 1 93 ? -2.797 -1.145 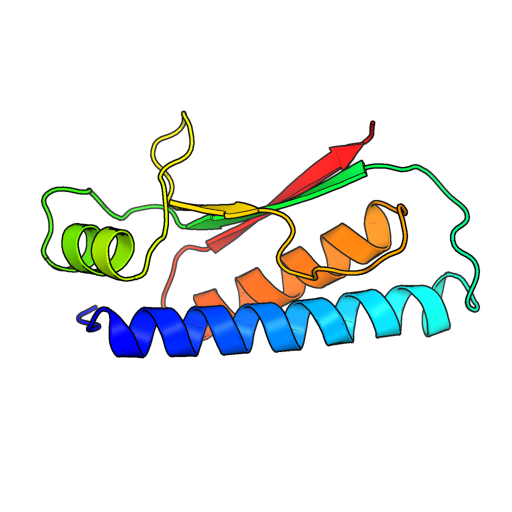-8.597 1.00 98.69 93 GLN A C 1
ATOM 733 O O . GLN A 1 93 ? -3.885 -1.406 -8.086 1.00 98.69 93 GLN A O 1
ATOM 738 N N . ALA A 1 94 ? -1.838 -2.064 -8.719 1.00 98.69 94 ALA A N 1
ATOM 739 C CA . ALA A 1 94 ? -2.042 -3.458 -8.345 1.00 98.69 94 ALA A CA 1
ATOM 740 C C . ALA A 1 94 ? -2.295 -3.644 -6.833 1.00 98.69 94 ALA A C 1
ATOM 742 O O . A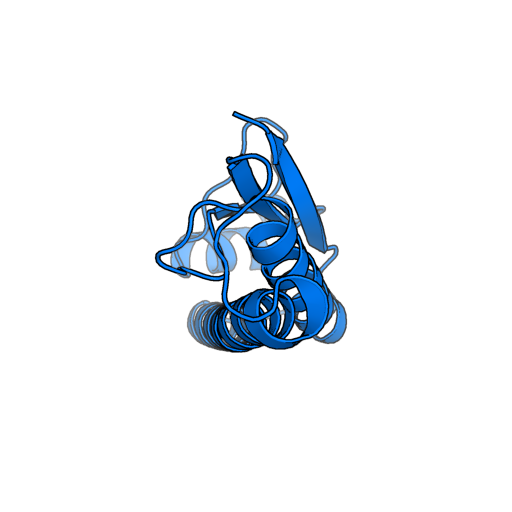LA A 1 94 ? -3.194 -4.394 -6.451 1.00 98.69 94 ALA A O 1
ATOM 743 N N . ALA A 1 95 ? -1.580 -2.914 -5.969 1.00 98.75 95 ALA A N 1
ATOM 744 C CA . ALA A 1 95 ? -1.863 -2.885 -4.529 1.00 98.75 95 ALA A CA 1
ATOM 745 C C . ALA A 1 95 ? -3.275 -2.360 -4.221 1.00 98.75 95 ALA A C 1
ATOM 747 O O . ALA A 1 95 ? -3.976 -2.925 -3.378 1.00 98.75 95 ALA A O 1
ATOM 748 N N . ALA A 1 96 ? -3.709 -1.293 -4.900 1.00 98.81 96 ALA A N 1
ATOM 749 C CA . ALA A 1 96 ? -5.054 -0.753 -4.730 1.00 98.81 96 ALA A CA 1
ATOM 750 C C . ALA A 1 96 ? -6.128 -1.778 -5.132 1.00 98.81 96 ALA A C 1
ATOM 752 O O . ALA A 1 96 ? -7.123 -1.913 -4.423 1.00 98.81 96 ALA A O 1
ATOM 753 N N . GLU A 1 97 ? -5.918 -2.545 -6.206 1.00 98.75 97 GLU A N 1
ATOM 754 C CA . GLU A 1 97 ? -6.834 -3.619 -6.613 1.00 98.75 97 GLU A CA 1
ATOM 755 C C . GLU A 1 97 ? -6.920 -4.754 -5.583 1.00 98.75 97 GLU A C 1
ATOM 757 O O . GLU A 1 97 ? -8.017 -5.236 -5.303 1.00 98.75 97 GLU A O 1
ATOM 762 N N . VAL A 1 98 ? -5.805 -5.151 -4.956 1.00 98.69 98 VAL A N 1
ATOM 763 C CA . VAL A 1 98 ? -5.833 -6.117 -3.840 1.00 98.69 98 VAL A CA 1
ATOM 764 C C . VAL A 1 98 ? -6.699 -5.583 -2.700 1.00 98.69 98 VAL A C 1
ATOM 766 O O . VAL A 1 98 ? -7.636 -6.246 -2.266 1.00 98.69 98 VAL A O 1
ATOM 769 N N . LEU A 1 99 ? -6.464 -4.345 -2.266 1.00 98.62 99 LEU A N 1
ATOM 770 C CA . LEU A 1 99 ? -7.238 -3.719 -1.191 1.00 98.62 99 LEU A CA 1
ATOM 771 C C . LEU A 1 99 ? -8.737 -3.620 -1.530 1.00 98.62 99 LEU A C 1
ATOM 773 O O . LEU A 1 99 ? -9.584 -3.872 -0.670 1.00 98.62 99 LEU A O 1
ATOM 777 N N . LYS A 1 100 ? -9.084 -3.313 -2.786 1.00 98.69 100 LYS A N 1
ATOM 778 C CA . LYS A 1 100 ? -10.480 -3.288 -3.252 1.00 98.69 100 LYS A CA 1
ATOM 779 C C . LYS A 1 100 ? -11.160 -4.653 -3.141 1.00 98.69 100 LYS A C 1
ATOM 781 O O . LYS A 1 100 ? -12.325 -4.691 -2.750 1.00 98.69 100 LYS A O 1
ATOM 786 N N . LYS A 1 101 ? -10.456 -5.764 -3.397 1.00 98.44 101 LYS A N 1
ATOM 787 C CA . LYS A 1 101 ? -11.003 -7.128 -3.214 1.00 98.44 101 LYS A CA 1
ATOM 788 C C . LYS A 1 101 ? -11.405 -7.405 -1.764 1.00 98.44 101 LYS A C 1
ATOM 790 O O . LYS A 1 101 ? -12.404 -8.073 -1.527 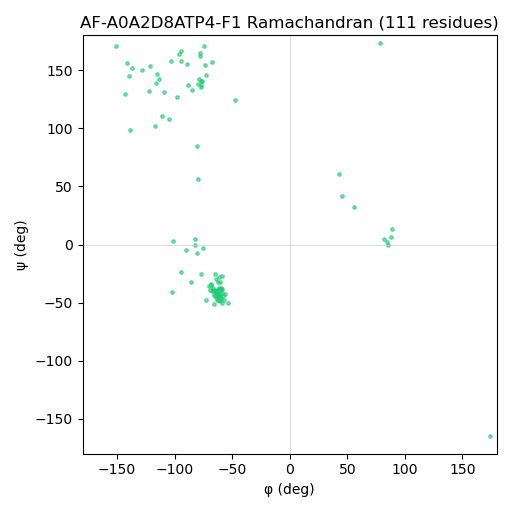1.00 98.44 101 LYS A O 1
ATOM 795 N N . TYR A 1 102 ? -10.691 -6.819 -0.804 1.00 98.12 102 TYR A N 1
ATOM 796 C CA . TYR A 1 102 ? -11.029 -6.875 0.624 1.00 98.12 102 TYR A CA 1
ATOM 797 C C . TYR A 1 102 ? -12.085 -5.842 1.057 1.00 98.12 102 TYR A C 1
ATOM 799 O O . TYR A 1 102 ? -12.402 -5.731 2.245 1.00 98.12 102 TYR A O 1
ATOM 807 N N . GLY A 1 103 ? -12.648 -5.094 0.103 1.00 98.00 103 GLY A N 1
ATOM 808 C CA . GLY A 1 103 ? -13.711 -4.112 0.300 1.00 98.00 103 GLY A CA 1
ATOM 809 C C . GLY A 1 103 ? -13.225 -2.706 0.656 1.00 98.00 103 GLY A C 1
ATOM 810 O O . GLY A 1 103 ? -14.044 -1.854 1.011 1.00 98.00 103 GLY A O 1
ATOM 811 N N . PHE A 1 104 ? -11.916 -2.440 0.626 1.00 98.31 104 PHE A N 1
ATOM 812 C CA . PHE A 1 104 ? -11.393 -1.108 0.921 1.00 98.31 104 PHE A CA 1
ATOM 813 C C . PHE A 1 104 ? -11.610 -0.161 -0.260 1.00 98.31 104 PHE A C 1
ATOM 815 O O . PHE A 1 104 ? -11.393 -0.505 -1.420 1.00 98.31 104 PHE A O 1
ATOM 822 N N . ARG A 1 105 ? -11.965 1.091 0.038 1.00 98.25 105 ARG A N 1
ATOM 823 C CA . ARG A 1 105 ? -11.974 2.167 -0.957 1.00 98.25 105 ARG A CA 1
ATOM 824 C C . ARG A 1 105 ? -10.543 2.686 -1.140 1.00 98.25 105 ARG A C 1
ATOM 826 O O . ARG A 1 105 ? -10.164 3.655 -0.485 1.00 98.25 105 ARG A O 1
ATOM 833 N N . ALA A 1 106 ? -9.766 2.022 -1.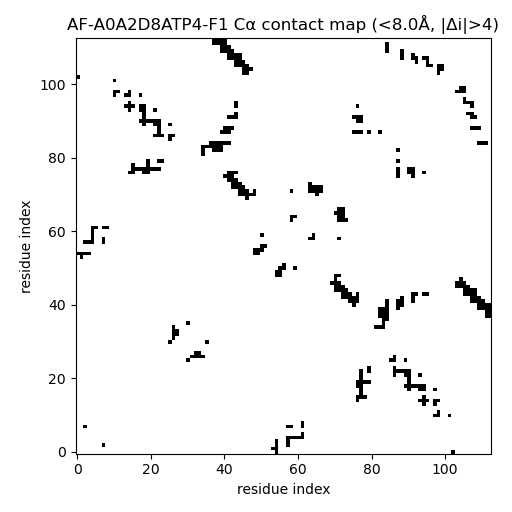992 1.00 98.44 106 ALA A N 1
ATOM 834 C CA . ALA A 1 106 ? -8.350 2.313 -2.220 1.00 98.44 106 ALA A CA 1
ATOM 835 C C . ALA A 1 106 ? -8.070 2.839 -3.639 1.00 98.44 106 ALA A C 1
ATOM 837 O O . ALA A 1 106 ? -8.664 2.351 -4.601 1.00 98.44 106 ALA A O 1
ATOM 838 N N . TYR A 1 107 ? -7.151 3.797 -3.775 1.00 98.31 107 TYR A N 1
ATOM 839 C CA . TYR A 1 107 ? -6.716 4.347 -5.066 1.00 98.31 107 TYR A CA 1
ATOM 840 C C . TYR A 1 107 ? -5.207 4.578 -5.088 1.00 98.31 107 TYR A C 1
ATOM 842 O O . TYR A 1 107 ? -4.623 4.955 -4.074 1.00 98.31 107 TYR A O 1
ATOM 850 N N . ALA A 1 108 ? -4.590 4.364 -6.249 1.00 98.31 108 ALA A N 1
ATOM 851 C CA . ALA A 1 108 ? -3.190 4.690 -6.472 1.00 98.31 108 ALA A CA 1
ATOM 852 C C . ALA A 1 108 ? -3.016 6.195 -6.723 1.00 98.31 108 ALA A C 1
ATOM 854 O O . ALA A 1 108 ? -3.837 6.816 -7.399 1.00 98.31 108 ALA A O 1
ATOM 855 N N . GLY A 1 109 ? -1.935 6.758 -6.196 1.00 97.00 109 GLY A N 1
ATOM 856 C CA . GLY A 1 109 ? -1.443 8.092 -6.516 1.00 97.00 109 GLY A CA 1
ATOM 857 C C . GLY A 1 109 ? -0.022 8.016 -7.063 1.00 97.00 109 GLY A C 1
ATOM 858 O O . GLY A 1 109 ? 0.719 7.080 -6.749 1.00 97.00 109 GLY A O 1
ATOM 859 N N . ARG A 1 110 ? 0.356 9.006 -7.875 1.00 96.62 110 ARG A N 1
ATOM 860 C CA . ARG A 1 110 ? 1.718 9.167 -8.389 1.00 96.62 110 ARG A CA 1
ATOM 861 C C . ARG A 1 110 ? 2.144 10.629 -8.445 1.00 96.62 110 ARG A C 1
ATOM 863 O O . ARG A 1 110 ? 1.301 11.519 -8.563 1.00 96.62 110 ARG A O 1
ATOM 870 N N . ARG A 1 111 ? 3.454 10.864 -8.413 1.00 96.06 111 ARG A N 1
ATOM 871 C CA . ARG A 1 111 ? 4.080 12.169 -8.651 1.00 96.06 111 ARG A CA 1
ATOM 872 C C . ARG A 1 111 ? 5.387 11.978 -9.407 1.00 96.06 111 ARG A C 1
ATOM 874 O O . ARG A 1 111 ? 6.211 11.178 -8.976 1.00 96.06 111 ARG A O 1
ATOM 881 N N . VAL A 1 112 ? 5.562 12.722 -10.492 1.00 94.50 112 VAL A N 1
ATOM 882 C CA . VAL A 1 112 ? 6.855 12.858 -11.175 1.00 94.50 112 VAL A CA 1
ATOM 883 C C . VAL A 1 112 ? 7.734 13.810 -10.364 1.00 94.50 112 VAL A C 1
ATOM 885 O O . VAL A 1 112 ? 7.216 14.785 -9.815 1.00 94.50 112 VAL A O 1
ATOM 888 N N . ASP A 1 113 ? 9.023 13.509 -10.267 1.00 89.19 113 ASP A N 1
ATOM 889 C CA . ASP A 1 113 ? 10.031 14.298 -9.546 1.00 89.19 113 ASP A CA 1
ATOM 890 C C . ASP A 1 113 ? 11.233 14.553 -10.462 1.00 89.19 113 ASP A C 1
ATOM 892 O O . ASP A 1 113 ? 11.710 15.707 -10.481 1.00 89.19 113 ASP A O 1
#

Secondary structure (DSSP, 8-state):
----HHHHHHHHHHHHHHHHHHHHHHHHHTSTT---S-BEEEEEEEES--TTSHHHHHHHHTTPEEPTTS-EEEESTT--S--BHHHHHHHHHHHHHHHHHTT-EEEEEEEE-